Protein AF-A0A8J3IHW2-F1 (afdb_monomer)

pLDDT: mean 85.99, std 10.67, range [38.16, 95.25]

Radius of gyration: 18.92 Å; Cα contacts (8 Å, |Δi|>4): 233; chains: 1; bounding box: 36×37×60 Å

Organism: NCBI:txid2778364

Secondary structure (DSSP, 8-state):
----PPPEEPPPEEPPEE-TTT-EEESS--B-SSSS-TT--B-HHHHHHHHHHHHHHHHTTSS-SS-GGGHHHHHHHHHHHHH-TTSSS----SS-EE-TTS-HHHHHHHHTT-S-TT-S-EEEEEEETTEEEEEEEPPP-

Solvent-accessible surface area (backbone atoms only — not comparable to full-atom values): 8223 Å² total; per-residue (Å²): 134,85,75,79,69,65,78,43,79,49,79,72,41,65,38,37,42,44,13,72,40,44,38,42,30,34,61,78,84,65,45,77,65,97,54,53,49,93,91,51,48,25,40,57,69,46,36,55,42,49,50,53,51,50,46,56,38,23,77,69,73,74,46,61,79,82,49,75,93,35,42,67,59,45,30,53,52,41,53,53,52,52,70,38,69,85,40,68,64,61,44,49,57,95,66,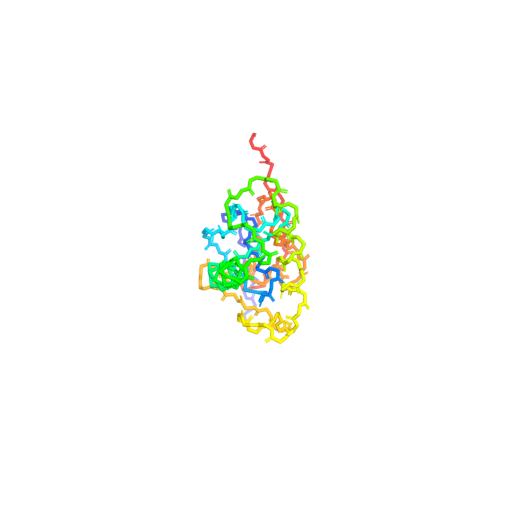82,42,71,39,85,71,50,49,69,62,56,53,46,28,42,73,71,66,71,46,65,62,71,42,96,48,34,39,28,47,29,26,39,81,78,46,64,77,48,71,44,75,55,76,79,130

Nearest PDB structures (foldseek):
  1mu2-assembly1_B  TM=5.847E-01  e=2.143E+00  Human immunodeficiency virus 2
  4b7j-assembly1_A  TM=7.071E-01  e=4.894E+00  Influenza A virus
  5j3b-assembly2_B  TM=6.368E-01  e=3.137E+00  Acinetobacter baumannii
  6g01-assembly1_A  TM=7.116E-01  e=8.136E+00  Influenza A virus (A/Texas/17/2009(H1N1))

Foldseek 3Di:
DDPPQDKDKDDWAFFWAAALQARETAPDDWPQDQQEDNPGTHHPQLNVQLLVVVVVCVVVVNAPSDDPVRSVVSHVSSVVQSPDQPHPPGGYDPDHHYDPRQDLQNVLCVVVVNGDHPDRWIKIFIDRVSHTPDIDTDPDD

Structure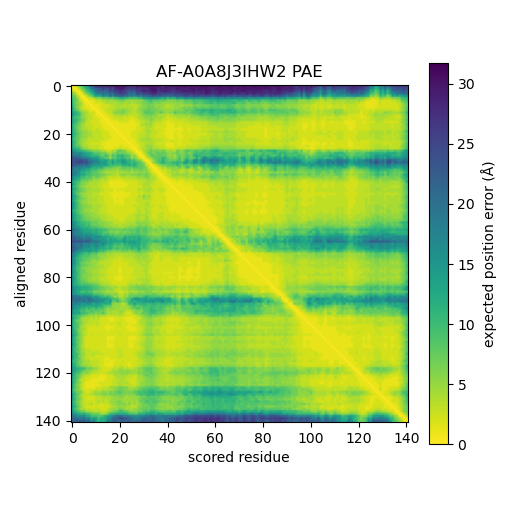 (mmCIF, N/CA/C/O backbone):
data_AF-A0A8J3IHW2-F1
#
_entry.id   AF-A0A8J3IHW2-F1
#
loop_
_atom_site.group_PDB
_atom_site.id
_atom_site.type_symbol
_atom_site.label_atom_id
_atom_site.label_alt_id
_atom_site.label_comp_id
_atom_site.label_asym_id
_atom_site.label_entity_id
_atom_site.label_seq_id
_atom_site.pdbx_PDB_ins_code
_atom_site.Cartn_x
_atom_site.Cartn_y
_atom_site.Cartn_z
_atom_site.occupancy
_atom_site.B_iso_or_equiv
_atom_site.auth_seq_id
_atom_site.auth_comp_id
_atom_site.auth_asym_id
_atom_site.auth_atom_id
_atom_site.pdbx_PDB_model_num
ATOM 1 N N . MET A 1 1 ? -14.709 -19.868 35.404 1.00 38.16 1 MET A N 1
ATOM 2 C CA . MET A 1 1 ? -14.823 -18.413 35.643 1.00 38.16 1 MET A CA 1
ATOM 3 C C . MET A 1 1 ? -14.812 -17.722 34.290 1.00 38.16 1 MET A C 1
ATOM 5 O O . MET A 1 1 ? -13.754 -17.638 33.687 1.00 38.16 1 MET A O 1
ATOM 9 N N . ASN A 1 2 ? -15.970 -17.290 33.787 1.00 46.03 2 ASN A N 1
ATOM 10 C CA . ASN A 1 2 ? -16.035 -16.489 32.564 1.00 46.03 2 ASN A CA 1
ATOM 11 C C . ASN A 1 2 ? -15.793 -15.031 32.954 1.00 46.03 2 ASN A C 1
ATOM 13 O O . ASN A 1 2 ? -16.718 -14.347 33.384 1.00 46.03 2 ASN A O 1
ATOM 17 N N . GLN A 1 3 ? -14.542 -14.573 32.879 1.00 54.19 3 GLN A N 1
ATOM 18 C CA . GLN A 1 3 ? -14.290 -13.138 32.866 1.00 54.19 3 GLN A CA 1
ATOM 19 C C . GLN A 1 3 ? -14.828 -12.616 31.537 1.00 54.19 3 GLN A C 1
ATOM 21 O O . GLN A 1 3 ? -14.282 -12.918 30.479 1.00 54.19 3 GLN A O 1
ATOM 26 N N . THR A 1 4 ? -15.933 -11.879 31.584 1.00 62.28 4 THR A N 1
ATOM 27 C CA . THR A 1 4 ? -16.408 -11.108 30.439 1.00 62.28 4 THR A CA 1
ATOM 28 C C . THR A 1 4 ? -15.326 -10.077 30.136 1.00 62.28 4 THR A C 1
ATOM 30 O O . THR A 1 4 ? -15.192 -9.086 30.856 1.00 62.28 4 THR A O 1
ATOM 33 N N . GLU A 1 5 ? -14.472 -10.362 29.153 1.00 76.00 5 GLU A N 1
ATOM 34 C CA . GLU A 1 5 ? -13.370 -9.471 28.801 1.00 76.00 5 GLU A CA 1
ATOM 35 C C . GLU A 1 5 ? -13.924 -8.071 28.490 1.00 76.00 5 GLU A C 1
ATOM 37 O O . GLU A 1 5 ? -14.886 -7.893 27.741 1.00 76.00 5 GLU A O 1
ATOM 42 N N . LYS A 1 6 ? -13.335 -7.053 29.118 1.00 88.12 6 LYS A N 1
ATOM 43 C CA . LYS A 1 6 ? -13.796 -5.670 29.000 1.00 88.12 6 LYS A CA 1
ATOM 44 C C . LYS A 1 6 ? -13.451 -5.112 27.619 1.00 88.12 6 LYS A C 1
ATOM 46 O O . LYS A 1 6 ? -12.309 -5.209 27.169 1.00 88.12 6 LYS A O 1
ATOM 51 N N . VAL A 1 7 ? -14.411 -4.431 26.993 1.00 91.88 7 VAL A N 1
ATOM 52 C CA . VAL A 1 7 ? -14.167 -3.691 25.748 1.00 91.88 7 VAL A CA 1
ATOM 53 C C . VAL A 1 7 ? -13.192 -2.539 26.008 1.00 91.88 7 VAL A C 1
ATOM 55 O O . VAL A 1 7 ? -13.426 -1.676 26.857 1.00 91.88 7 VAL A O 1
ATOM 58 N N . THR A 1 8 ? -12.101 -2.516 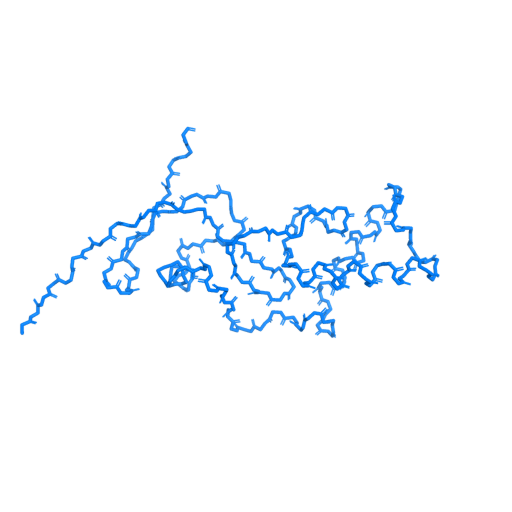25.248 1.00 93.25 8 THR A N 1
ATOM 59 C CA . THR A 1 8 ? -11.037 -1.512 25.313 1.00 93.25 8 THR A CA 1
ATOM 60 C C . THR A 1 8 ? -11.103 -0.593 24.097 1.00 93.25 8 THR A C 1
ATOM 62 O O . THR A 1 8 ? -11.085 -1.054 22.955 1.00 93.25 8 THR A O 1
ATOM 65 N N . LYS A 1 9 ? -11.150 0.722 24.341 1.00 94.12 9 LYS A N 1
ATOM 66 C CA . LYS A 1 9 ? -11.046 1.765 23.310 1.00 94.12 9 LYS A CA 1
ATOM 67 C C . LYS A 1 9 ? -9.579 2.130 23.093 1.00 94.12 9 LYS A C 1
ATOM 69 O O . LYS A 1 9 ? -8.907 2.551 24.031 1.00 94.12 9 LYS A O 1
ATOM 74 N N . HIS A 1 10 ? -9.096 2.016 21.861 1.00 92.56 10 HIS A N 1
ATOM 75 C CA . HIS A 1 10 ? -7.712 2.349 21.511 1.00 92.56 10 HIS A CA 1
ATOM 76 C C . HIS A 1 10 ? -7.567 3.792 21.021 1.00 92.56 10 HIS A C 1
ATOM 78 O O . HIS A 1 10 ? -8.534 4.426 20.595 1.00 92.56 10 HIS A O 1
ATOM 84 N N . ARG A 1 11 ? -6.333 4.315 21.048 1.00 89.25 11 ARG A N 1
ATOM 85 C CA . ARG A 1 11 ? -6.012 5.639 20.493 1.00 89.25 11 ARG A CA 1
ATOM 86 C C . ARG A 1 11 ? -6.359 5.696 19.002 1.00 89.25 11 ARG A C 1
ATOM 88 O O . ARG A 1 11 ? -6.026 4.777 18.249 1.00 89.25 11 ARG A O 1
ATOM 95 N N . SER A 1 12 ? -6.971 6.804 18.588 1.00 87.88 12 SER A N 1
ATOM 96 C CA . SER A 1 12 ? -7.266 7.098 17.187 1.00 87.88 12 SER A CA 1
ATOM 97 C C . SER A 1 12 ? -5.988 7.078 16.345 1.00 87.88 12 SER A C 1
ATOM 99 O O . SER A 1 12 ? -4.991 7.695 16.725 1.00 87.88 12 SER A O 1
ATOM 101 N N . THR A 1 13 ? -6.005 6.375 15.216 1.00 89.56 13 THR A N 1
ATOM 102 C CA . THR A 1 13 ? -4.847 6.241 14.320 1.00 89.56 13 THR A CA 1
ATOM 103 C C . THR A 1 13 ? -5.298 6.398 12.871 1.00 89.56 13 THR A C 1
ATOM 105 O O . THR A 1 13 ? -6.396 5.971 12.526 1.00 89.56 13 THR A O 1
ATOM 108 N N . ILE A 1 14 ? -4.474 7.026 12.031 1.00 91.50 14 ILE A N 1
ATOM 109 C CA . ILE A 1 14 ? -4.715 7.111 10.581 1.00 91.50 14 ILE A CA 1
ATOM 110 C C . ILE A 1 14 ? -4.793 5.714 9.945 1.00 91.50 14 ILE A C 1
ATOM 112 O O . ILE A 1 14 ? -4.335 4.737 10.541 1.00 91.50 14 ILE A O 1
ATOM 116 N N . ALA A 1 15 ? -5.334 5.614 8.732 1.00 91.69 15 ALA A N 1
ATOM 117 C CA . ALA A 1 15 ? -5.191 4.409 7.917 1.00 91.69 15 ALA A CA 1
ATOM 118 C C . ALA A 1 15 ? -3.701 4.094 7.665 1.00 91.69 15 ALA A C 1
ATOM 120 O O . ALA A 1 15 ? -2.935 5.010 7.351 1.00 91.69 15 ALA A O 1
ATOM 121 N N . PRO A 1 16 ? -3.251 2.829 7.767 1.00 94.19 16 PRO A N 1
ATOM 122 C CA . PRO A 1 16 ? -1.916 2.476 7.311 1.00 94.19 16 PRO A CA 1
ATOM 123 C C . PRO A 1 16 ? -1.835 2.509 5.783 1.00 94.19 16 PRO A C 1
ATOM 125 O O . PRO A 1 16 ? -2.830 2.321 5.072 1.00 94.19 16 PRO A O 1
ATOM 128 N N . PHE A 1 17 ? -0.617 2.700 5.289 1.00 93.62 17 PHE A N 1
ATOM 129 C CA . PHE A 1 17 ? -0.313 2.594 3.873 1.00 93.62 17 PHE A CA 1
ATOM 130 C C . PHE A 1 17 ? -0.295 1.134 3.444 1.00 93.62 17 PHE A C 1
ATOM 132 O O . PHE A 1 17 ? 0.124 0.261 4.204 1.00 93.62 17 PHE A O 1
ATOM 139 N N . GLU A 1 18 ? -0.696 0.883 2.208 1.00 93.62 18 GLU A N 1
ATOM 140 C CA . GLU A 1 18 ? -0.592 -0.396 1.536 1.00 93.62 18 GLU A CA 1
ATOM 141 C C . GLU A 1 18 ? 0.037 -0.224 0.157 1.00 93.62 18 GLU A C 1
ATOM 143 O O . GLU A 1 18 ? -0.434 0.546 -0.678 1.00 93.62 18 GLU A O 1
ATOM 148 N N . CYS A 1 19 ? 1.103 -0.979 -0.092 1.00 92.12 19 CYS A N 1
ATOM 149 C CA . CYS A 1 19 ? 1.829 -0.933 -1.349 1.00 92.12 19 CYS A CA 1
ATOM 150 C C . CYS A 1 19 ? 0.999 -1.613 -2.435 1.00 92.12 19 CYS A C 1
ATOM 152 O O . CYS A 1 19 ? 0.719 -2.806 -2.327 1.00 92.12 19 CYS A O 1
ATOM 154 N N . VAL A 1 20 ? 0.678 -0.903 -3.514 1.00 90.81 20 VAL A N 1
ATOM 155 C CA . VAL A 1 20 ? -0.115 -1.469 -4.614 1.00 90.81 20 VAL A CA 1
ATOM 156 C C . VAL A 1 20 ? 0.613 -2.607 -5.338 1.00 90.81 20 VAL A C 1
ATOM 158 O O . VAL A 1 20 ? -0.023 -3.565 -5.765 1.00 90.81 20 VAL A O 1
ATOM 161 N N . HIS A 1 21 ? 1.948 -2.554 -5.421 1.00 91.31 21 HIS A N 1
ATOM 162 C CA . HIS A 1 21 ? 2.727 -3.579 -6.115 1.00 91.31 21 HIS A CA 1
ATOM 163 C C . HIS A 1 21 ? 2.885 -4.849 -5.273 1.00 91.31 21 HIS A C 1
ATOM 165 O O . HIS A 1 21 ? 2.567 -5.940 -5.732 1.00 91.31 21 HIS A O 1
ATOM 171 N N . CYS A 1 22 ? 3.333 -4.725 -4.018 1.00 90.88 22 CYS A N 1
ATOM 172 C CA . CYS A 1 22 ? 3.689 -5.883 -3.192 1.00 90.88 22 CYS A CA 1
ATOM 173 C C . CYS A 1 22 ? 2.695 -6.181 -2.047 1.00 90.88 22 CYS A C 1
ATOM 175 O O . CYS A 1 22 ? 2.825 -7.199 -1.372 1.00 90.88 22 CYS A O 1
ATOM 177 N N . GLY A 1 23 ? 1.701 -5.333 -1.784 1.00 92.00 23 GLY A N 1
ATOM 178 C CA . GLY A 1 23 ? 0.731 -5.527 -0.694 1.00 92.00 23 GLY A CA 1
ATOM 179 C C . GLY A 1 23 ? 1.323 -5.470 0.714 1.00 92.00 23 GLY A C 1
ATOM 180 O O . GLY A 1 23 ? 0.739 -5.997 1.657 1.00 92.00 23 GLY A O 1
ATOM 181 N N . HIS A 1 24 ? 2.518 -4.896 0.871 1.00 93.12 24 HIS A N 1
ATOM 182 C CA . HIS A 1 24 ? 3.056 -4.612 2.196 1.00 93.12 24 HIS A CA 1
ATOM 183 C C . HIS A 1 24 ? 2.220 -3.517 2.862 1.00 93.12 24 HIS A C 1
ATOM 185 O O . HIS A 1 24 ? 1.894 -2.546 2.190 1.00 93.12 24 HIS A O 1
ATOM 191 N N . ILE A 1 25 ? 1.903 -3.650 4.149 1.00 94.94 25 ILE A N 1
ATOM 192 C CA . ILE A 1 25 ? 1.079 -2.703 4.909 1.00 94.94 25 ILE A CA 1
ATOM 193 C C . ILE A 1 25 ? 1.902 -2.135 6.069 1.00 94.94 25 ILE A C 1
ATOM 195 O O . ILE A 1 25 ? 2.464 -2.907 6.850 1.00 94.94 25 ILE A O 1
ATOM 199 N N . TRP A 1 26 ? 1.994 -0.808 6.203 1.00 94.81 26 TRP A N 1
ATOM 200 C CA . TRP A 1 26 ? 2.839 -0.156 7.215 1.00 94.81 26 TRP A CA 1
ATOM 201 C C . TRP A 1 26 ? 2.313 1.211 7.673 1.00 94.81 26 TRP A C 1
ATOM 203 O O . TRP A 1 26 ? 1.596 1.900 6.953 1.00 94.81 26 TRP A O 1
ATOM 213 N N . TYR A 1 27 ? 2.734 1.632 8.868 1.00 92.75 27 TYR A N 1
ATOM 214 C CA . TYR A 1 27 ? 2.823 3.054 9.215 1.00 92.75 27 TYR A CA 1
ATOM 215 C C . TYR A 1 27 ? 4.237 3.563 8.957 1.00 92.75 27 TYR A C 1
ATOM 217 O O . TYR A 1 27 ? 5.202 2.873 9.302 1.00 92.75 27 TYR A O 1
ATOM 225 N N . GLY A 1 28 ? 4.352 4.758 8.381 1.00 83.06 28 GLY A N 1
ATOM 226 C CA . GLY A 1 28 ? 5.616 5.412 8.046 1.00 83.06 28 GLY A CA 1
ATOM 227 C C . GLY A 1 28 ? 5.491 6.222 6.759 1.00 83.06 28 GLY A C 1
ATOM 228 O O . GLY A 1 28 ? 4.386 6.527 6.331 1.00 83.06 28 GLY A O 1
ATOM 229 N N . TYR A 1 29 ? 6.616 6.544 6.131 1.00 73.12 29 TYR A N 1
ATOM 230 C CA . TYR A 1 29 ? 6.624 7.243 4.847 1.00 73.12 29 TYR A CA 1
ATOM 231 C C . TYR A 1 29 ? 6.288 6.288 3.694 1.00 73.12 29 TYR A C 1
ATOM 233 O O . TYR A 1 29 ? 6.720 5.130 3.689 1.00 73.12 29 TYR A O 1
ATOM 241 N N . ALA A 1 30 ? 5.529 6.776 2.718 1.00 70.56 30 ALA A N 1
ATOM 242 C CA . ALA A 1 30 ? 5.372 6.148 1.412 1.00 70.56 30 ALA A CA 1
ATOM 243 C C . ALA A 1 30 ? 6.271 6.862 0.393 1.00 70.56 30 ALA A C 1
ATOM 245 O O . ALA A 1 30 ? 6.529 8.057 0.528 1.00 70.56 30 ALA A O 1
ATOM 246 N N . GLY A 1 31 ? 6.769 6.136 -0.612 1.00 65.69 31 GLY A N 1
ATOM 247 C CA . GLY A 1 31 ? 7.445 6.772 -1.743 1.00 65.69 31 GLY A CA 1
ATOM 248 C C . GLY A 1 31 ? 6.382 7.378 -2.652 1.00 65.69 31 GLY A C 1
ATOM 249 O O . GLY A 1 31 ? 5.689 6.621 -3.326 1.00 65.69 31 GLY A O 1
ATOM 250 N N . MET A 1 32 ? 6.208 8.700 -2.613 1.00 60.09 32 MET A N 1
ATOM 251 C CA . MET A 1 32 ? 5.154 9.414 -3.346 1.00 60.09 32 MET A CA 1
ATOM 252 C C . MET A 1 32 ? 5.701 10.646 -4.074 1.00 60.09 32 MET A C 1
ATOM 254 O O . MET A 1 32 ? 5.235 11.736 -3.796 1.00 60.09 32 MET A O 1
ATOM 258 N N . HIS A 1 33 ? 6.690 10.530 -4.966 1.00 63.56 33 HIS A N 1
ATOM 259 C CA . HIS A 1 33 ? 7.146 11.690 -5.758 1.00 63.56 33 HIS A CA 1
ATOM 260 C C . HIS A 1 33 ? 7.662 11.286 -7.148 1.00 63.56 33 HIS A C 1
ATOM 262 O O . HIS A 1 33 ? 8.211 10.190 -7.280 1.00 63.56 33 HIS A O 1
ATOM 268 N N . ASP A 1 34 ? 7.436 12.184 -8.128 1.00 63.91 34 ASP A N 1
ATOM 269 C CA . ASP A 1 34 ? 7.802 12.316 -9.567 1.00 63.91 34 ASP A CA 1
ATOM 270 C C . ASP A 1 34 ? 7.715 11.112 -10.515 1.00 63.91 34 ASP A C 1
ATOM 272 O O . ASP A 1 34 ? 7.604 11.275 -11.738 1.00 63.91 34 ASP A O 1
ATOM 276 N N . VAL A 1 35 ? 7.787 9.907 -9.968 1.00 72.44 35 VAL A N 1
ATOM 277 C CA . VAL A 1 35 ? 7.942 8.663 -10.713 1.00 72.44 35 VAL A CA 1
ATOM 278 C C . VAL A 1 35 ? 6.684 7.793 -10.649 1.00 72.44 35 VAL A C 1
ATOM 280 O O . VAL A 1 35 ? 6.388 7.039 -11.577 1.00 72.44 35 VAL A O 1
ATOM 283 N N . THR A 1 36 ? 5.930 7.900 -9.556 1.00 78.56 36 THR A N 1
ATOM 284 C CA . THR A 1 36 ? 4.666 7.192 -9.339 1.00 78.56 36 THR A CA 1
ATOM 285 C C . THR A 1 36 ? 3.482 8.116 -9.596 1.00 78.56 36 THR A C 1
ATOM 287 O O . THR A 1 36 ? 3.504 9.233 -9.085 1.00 78.56 36 THR A O 1
ATOM 290 N N . PRO A 1 37 ? 2.423 7.645 -10.278 1.00 83.50 37 PRO A N 1
ATOM 291 C CA . PRO A 1 37 ? 1.150 8.356 -10.306 1.00 83.50 37 PRO A CA 1
ATOM 292 C C . PRO A 1 37 ? 0.659 8.695 -8.892 1.00 83.50 37 PRO A C 1
ATOM 294 O O . PRO A 1 37 ? 0.768 7.856 -7.995 1.00 83.50 37 PRO A O 1
ATOM 297 N N . ASP A 1 38 ? 0.093 9.890 -8.711 1.00 80.25 38 ASP A N 1
ATOM 298 C CA . ASP A 1 38 ? -0.314 10.420 -7.397 1.00 80.25 38 ASP A CA 1
ATOM 299 C C . ASP A 1 38 ? -1.365 9.545 -6.681 1.00 80.25 38 ASP A C 1
ATOM 301 O O . ASP A 1 38 ? -1.488 9.578 -5.457 1.00 80.25 38 ASP A O 1
ATOM 305 N N . ASP A 1 39 ? -2.108 8.726 -7.431 1.00 84.19 39 ASP A N 1
ATOM 306 C CA . ASP A 1 39 ? -3.106 7.775 -6.928 1.00 84.19 39 ASP A CA 1
ATOM 307 C C . ASP A 1 39 ? -2.518 6.434 -6.453 1.00 84.19 39 ASP A C 1
ATOM 309 O O . ASP A 1 39 ? -3.259 5.588 -5.947 1.00 84.19 39 ASP A O 1
ATOM 313 N N . LEU A 1 40 ? -1.209 6.202 -6.607 1.00 88.19 40 LEU A N 1
ATOM 314 C CA . LEU A 1 40 ? -0.568 4.929 -6.278 1.00 88.19 40 LEU A CA 1
ATOM 315 C C . LEU A 1 40 ? 0.387 5.049 -5.092 1.00 88.19 40 LEU A C 1
ATOM 317 O O . LEU A 1 40 ? 1.323 5.840 -5.072 1.00 88.19 40 LEU A O 1
ATOM 321 N N . THR A 1 41 ? 0.204 4.165 -4.115 1.00 90.50 41 THR A N 1
ATOM 322 C CA . THR A 1 41 ? 1.089 4.060 -2.954 1.00 90.50 41 THR A CA 1
ATOM 323 C C . THR A 1 41 ? 2.097 2.932 -3.156 1.00 90.50 41 THR A C 1
ATOM 325 O O . THR A 1 41 ? 1.714 1.769 -3.303 1.00 90.50 41 THR A O 1
ATOM 328 N N . LEU A 1 42 ? 3.396 3.242 -3.109 1.00 90.88 42 LEU A N 1
ATOM 329 C CA . LEU A 1 42 ? 4.472 2.247 -3.091 1.00 90.88 42 LEU A CA 1
ATOM 330 C C . LEU A 1 42 ? 5.248 2.287 -1.772 1.00 90.88 42 LEU A C 1
ATOM 332 O O . LEU A 1 42 ? 5.546 3.349 -1.223 1.00 90.88 42 LEU A O 1
ATOM 336 N N . CYS A 1 43 ? 5.633 1.108 -1.276 1.00 90.50 43 CYS A N 1
ATOM 337 C CA . CYS A 1 43 ? 6.634 1.044 -0.214 1.00 90.50 43 CYS A CA 1
ATOM 338 C C . CYS A 1 43 ? 8.006 1.433 -0.773 1.00 90.50 43 CYS A C 1
ATOM 340 O O . CYS A 1 43 ? 8.270 1.238 -1.961 1.00 90.50 43 CYS A O 1
ATOM 342 N N . VAL A 1 44 ? 8.907 1.901 0.094 1.00 88.69 44 VAL A N 1
ATOM 343 C CA . VAL A 1 44 ? 10.252 2.378 -0.288 1.00 88.69 44 VAL A CA 1
ATOM 344 C C . VAL A 1 44 ? 11.003 1.380 -1.180 1.00 88.69 44 VAL A C 1
ATOM 346 O O . VAL A 1 44 ? 11.630 1.774 -2.158 1.00 88.69 44 VAL A O 1
ATOM 349 N N . LYS A 1 45 ? 10.887 0.073 -0.903 1.00 89.25 45 LYS A N 1
ATOM 350 C CA . LYS A 1 45 ? 11.527 -0.975 -1.719 1.00 89.25 45 LYS A CA 1
ATOM 351 C C . LYS A 1 45 ? 10.958 -1.046 -3.140 1.00 89.25 45 LYS A C 1
ATOM 353 O O . LYS A 1 45 ? 11.722 -1.168 -4.093 1.00 89.25 45 LYS A O 1
ATOM 358 N N . CYS A 1 46 ? 9.632 -0.982 -3.287 1.00 91.25 46 CYS A N 1
ATOM 359 C CA . CYS A 1 46 ? 8.995 -1.001 -4.608 1.00 91.25 46 CYS A CA 1
ATOM 360 C C . CYS A 1 46 ? 9.287 0.289 -5.367 1.00 91.25 46 CYS A C 1
ATOM 362 O O . CYS A 1 46 ? 9.645 0.224 -6.534 1.00 91.25 46 CYS A O 1
ATOM 364 N N . TRP A 1 47 ? 9.196 1.432 -4.683 1.00 91.88 47 TRP A N 1
ATOM 365 C CA . TRP A 1 47 ? 9.509 2.736 -5.258 1.00 91.88 47 TRP A CA 1
ATOM 366 C C . TRP A 1 47 ? 10.945 2.777 -5.791 1.00 91.88 47 TRP A C 1
ATOM 368 O O . TRP A 1 47 ? 11.147 3.063 -6.962 1.00 91.88 47 TRP A O 1
ATOM 378 N N . SER A 1 48 ? 11.932 2.367 -4.989 1.00 90.25 48 SER A N 1
ATOM 379 C CA . SER A 1 48 ? 13.337 2.349 -5.418 1.00 90.25 48 SER A CA 1
ATOM 380 C C . SER A 1 48 ? 13.585 1.388 -6.585 1.00 90.25 48 SER A C 1
ATOM 382 O O . SER A 1 48 ? 14.406 1.661 -7.459 1.00 90.25 48 SER A O 1
ATOM 384 N N . THR A 1 49 ? 12.875 0.258 -6.639 1.00 92.19 49 THR A N 1
ATOM 385 C CA . THR A 1 49 ? 13.033 -0.684 -7.759 1.00 92.19 49 THR A CA 1
ATOM 386 C C . THR A 1 49 ? 12.414 -0.134 -9.045 1.00 92.19 49 THR A C 1
ATOM 388 O O . THR A 1 49 ? 13.020 -0.252 -10.110 1.00 92.19 49 THR A O 1
ATOM 391 N N . LEU A 1 50 ? 11.250 0.511 -8.942 1.00 92.12 50 LEU A N 1
ATOM 392 C CA . LEU A 1 50 ? 10.606 1.200 -10.055 1.00 92.12 50 LEU A CA 1
ATOM 393 C C . LEU A 1 50 ? 11.472 2.355 -10.580 1.00 92.12 50 LEU A C 1
ATOM 395 O O . LEU A 1 50 ? 11.669 2.467 -11.788 1.00 92.12 50 LEU A O 1
ATOM 399 N N . ASP A 1 51 ? 12.013 3.180 -9.687 1.00 90.56 51 ASP A N 1
ATOM 400 C CA . ASP A 1 51 ? 12.878 4.304 -10.047 1.00 90.56 51 ASP A CA 1
ATOM 401 C C . ASP A 1 51 ? 14.115 3.824 -10.825 1.00 90.56 51 ASP A C 1
ATOM 403 O O . ASP A 1 51 ? 14.392 4.289 -11.930 1.00 90.56 51 ASP A O 1
ATOM 407 N N . ASN A 1 52 ? 14.773 2.763 -10.344 1.00 91.19 52 ASN A N 1
ATOM 408 C CA . ASN A 1 52 ? 15.882 2.124 -11.058 1.00 91.19 52 ASN A CA 1
ATOM 409 C C . ASN A 1 52 ? 15.478 1.574 -12.438 1.00 91.19 52 ASN A C 1
ATOM 411 O O . ASN A 1 52 ? 16.247 1.681 -13.399 1.00 91.19 52 ASN A O 1
ATOM 415 N N . TYR A 1 53 ? 14.287 0.980 -12.556 1.00 91.75 53 TYR A N 1
ATOM 416 C CA . TYR A 1 53 ? 13.763 0.493 -13.834 1.00 91.75 53 TYR A CA 1
ATOM 417 C C . TYR A 1 53 ? 13.573 1.640 -14.834 1.00 91.75 53 TYR A C 1
ATOM 419 O O . TYR A 1 53 ? 14.041 1.554 -15.973 1.00 91.75 53 TYR A O 1
ATOM 427 N N . LEU A 1 54 ? 12.943 2.735 -14.409 1.00 90.69 54 LEU A N 1
ATOM 428 C CA . LEU A 1 54 ? 12.689 3.893 -15.264 1.00 90.69 54 LEU A CA 1
ATOM 429 C C . LEU A 1 54 ? 13.980 4.631 -15.621 1.00 90.69 54 LEU A C 1
ATOM 431 O O . LEU A 1 54 ? 14.176 4.987 -16.784 1.00 90.69 54 LEU A O 1
ATOM 435 N N . TYR A 1 55 ? 14.915 4.751 -14.680 1.00 89.62 55 TYR A N 1
ATOM 436 C CA . TYR A 1 55 ? 16.258 5.260 -14.942 1.00 89.62 55 TYR A CA 1
ATOM 437 C C . TYR A 1 55 ? 16.998 4.419 -15.998 1.00 89.62 55 TYR A C 1
ATOM 439 O O . TYR A 1 55 ? 17.617 4.958 -16.919 1.00 89.62 55 TYR A O 1
ATOM 447 N N . ALA A 1 56 ? 16.887 3.088 -15.937 1.00 91.19 56 ALA A N 1
ATOM 448 C CA . ALA A 1 56 ? 17.476 2.201 -16.939 1.00 91.19 56 ALA A CA 1
ATOM 449 C C . ALA A 1 56 ? 16.822 2.344 -18.325 1.00 91.19 56 ALA A C 1
ATOM 451 O O . ALA A 1 56 ? 17.514 2.244 -19.342 1.00 91.19 56 ALA A O 1
ATOM 452 N N . LEU A 1 57 ? 15.509 2.592 -18.397 1.00 90.31 57 LEU A N 1
ATOM 453 C CA . LEU A 1 57 ? 14.844 2.940 -19.658 1.00 90.31 57 LEU A CA 1
ATOM 454 C C . LEU A 1 57 ? 15.303 4.301 -20.181 1.00 90.31 57 LEU A C 1
ATOM 456 O O . LEU A 1 57 ? 15.458 4.458 -21.395 1.00 90.31 57 LEU A O 1
ATOM 460 N N . SER A 1 58 ? 15.577 5.247 -19.284 1.00 88.88 58 SER A N 1
ATOM 461 C CA . SER A 1 58 ? 16.075 6.560 -19.668 1.00 88.88 58 SER A CA 1
ATOM 462 C C . SER A 1 58 ? 17.458 6.510 -20.296 1.00 88.88 58 SER A C 1
ATOM 464 O O . SER A 1 58 ? 17.655 7.041 -21.386 1.00 88.88 58 SER A O 1
ATOM 466 N N . LYS A 1 59 ? 18.376 5.725 -19.722 1.00 89.56 59 LYS A N 1
ATOM 467 C CA . LYS A 1 59 ? 19.688 5.455 -20.335 1.00 89.56 59 LYS A CA 1
ATOM 468 C C . LYS A 1 59 ? 19.612 4.830 -21.728 1.00 89.56 59 LYS A C 1
ATOM 470 O O . LYS A 1 59 ? 20.549 4.960 -22.507 1.00 89.56 59 LYS A O 1
ATOM 475 N N . LYS A 1 60 ? 18.514 4.140 -22.043 1.00 89.06 60 LYS A N 1
ATOM 476 C CA . LYS A 1 60 ? 18.259 3.536 -23.360 1.00 89.06 60 LYS A CA 1
ATOM 477 C C . LYS A 1 60 ? 17.521 4.480 -24.319 1.00 89.06 60 LYS A C 1
ATOM 479 O O . LYS A 1 60 ? 17.074 4.024 -25.366 1.00 89.06 60 LYS A O 1
ATOM 484 N N . GLY A 1 61 ? 17.329 5.748 -23.948 1.00 84.88 61 GLY A N 1
ATOM 485 C CA . GLY A 1 61 ? 16.607 6.739 -24.748 1.00 84.88 61 GLY A CA 1
ATOM 486 C C . GLY A 1 61 ? 15.105 6.469 -24.872 1.00 84.88 61 GLY A C 1
ATOM 487 O O . GLY A 1 61 ? 14.463 6.998 -25.772 1.00 84.88 61 GLY A O 1
ATOM 488 N N . LYS A 1 62 ? 14.523 5.619 -24.010 1.00 82.38 62 LYS A N 1
ATOM 489 C CA . LYS A 1 62 ? 13.099 5.250 -24.106 1.00 82.38 62 LYS A CA 1
ATOM 490 C C . LYS A 1 62 ? 12.169 6.236 -23.401 1.00 82.38 62 LYS A C 1
ATOM 492 O O . LYS A 1 62 ? 11.002 6.320 -23.781 1.00 82.38 62 LYS A O 1
ATOM 497 N N . VAL A 1 63 ? 12.658 6.945 -22.386 1.00 82.12 63 VAL A N 1
ATOM 498 C CA . VAL A 1 63 ? 11.923 7.959 -21.611 1.00 82.12 63 VAL A CA 1
ATOM 499 C C . VAL A 1 63 ? 12.910 8.944 -20.989 1.00 82.12 63 VAL A C 1
ATOM 501 O O . VAL A 1 63 ? 14.013 8.555 -20.622 1.00 82.12 63 VAL A O 1
ATOM 504 N N . SER A 1 64 ? 12.558 10.208 -20.840 1.00 80.88 64 SER A N 1
ATOM 505 C CA . SER A 1 64 ? 13.375 11.163 -20.102 1.00 80.88 64 SER A CA 1
ATOM 506 C C . SER A 1 64 ? 13.153 11.029 -18.594 1.00 80.88 64 SER A C 1
ATOM 508 O O . SER A 1 64 ? 12.016 11.014 -18.109 1.00 80.88 64 SER A O 1
ATOM 510 N N . ALA A 1 65 ? 14.242 10.902 -17.830 1.00 68.31 65 ALA A N 1
ATOM 511 C CA . ALA A 1 65 ? 14.175 10.635 -16.394 1.00 68.31 65 ALA A CA 1
ATOM 512 C C . ALA A 1 65 ? 13.521 11.780 -15.600 1.00 68.31 65 ALA A C 1
ATOM 514 O O . ALA 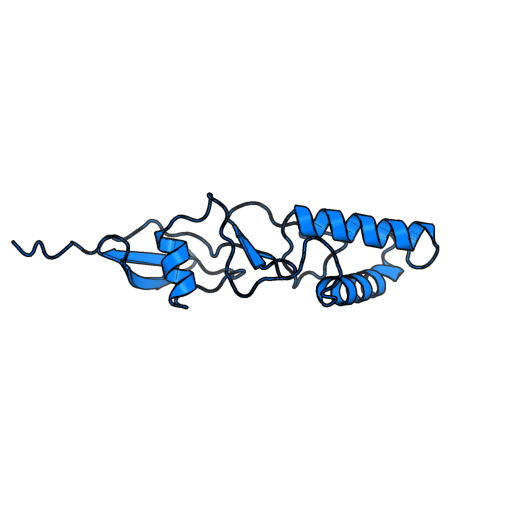A 1 65 ? 12.818 11.501 -14.633 1.00 68.31 65 ALA A O 1
ATOM 515 N N . TYR A 1 66 ? 13.697 13.036 -16.031 1.00 68.38 66 TYR A N 1
ATOM 516 C CA . TYR A 1 66 ? 13.314 14.212 -15.233 1.00 68.38 66 TYR A CA 1
ATOM 517 C C . TYR A 1 66 ? 12.663 15.349 -16.030 1.00 68.38 66 TYR A C 1
ATOM 519 O O . TYR A 1 66 ? 12.429 16.419 -15.480 1.00 68.38 66 TYR A O 1
ATOM 527 N N . GLU A 1 67 ? 12.340 15.152 -17.309 1.00 77.25 67 GLU A N 1
ATOM 528 C CA . GLU A 1 67 ? 11.606 16.174 -18.064 1.00 77.25 67 GLU A CA 1
ATOM 529 C C . GLU A 1 67 ? 10.100 16.088 -17.790 1.00 77.25 67 GLU A C 1
ATOM 531 O O . GLU A 1 67 ? 9.528 14.994 -17.743 1.00 77.25 67 GLU A O 1
ATOM 536 N N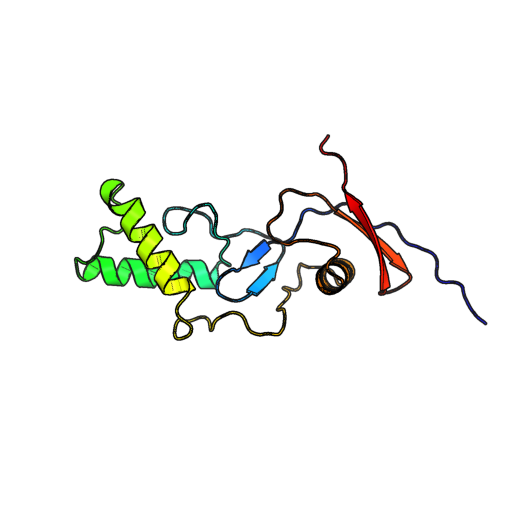 . GLU A 1 68 ? 9.455 17.247 -17.633 1.00 74.75 68 GLU A N 1
ATOM 537 C CA . GLU A 1 68 ? 8.016 17.349 -17.352 1.00 74.75 68 GLU A CA 1
ATOM 538 C C . GLU A 1 68 ? 7.165 16.843 -18.528 1.00 74.75 68 GLU A C 1
ATOM 540 O O . GLU A 1 68 ? 6.146 16.189 -18.325 1.00 74.75 68 GLU A O 1
ATOM 545 N N . GLN A 1 69 ? 7.629 17.055 -19.766 1.00 80.00 69 GLN A N 1
ATOM 546 C CA . GLN A 1 69 ? 6.950 16.606 -20.991 1.00 80.00 69 GLN A CA 1
ATOM 547 C C . GLN A 1 69 ? 6.743 15.083 -21.058 1.00 80.00 69 GLN A C 1
ATOM 549 O O . GLN A 1 69 ? 5.821 14.610 -21.716 1.00 80.00 69 GLN A O 1
ATOM 554 N N . ASP A 1 70 ? 7.569 14.321 -20.336 1.00 82.56 70 ASP A N 1
ATOM 555 C CA . ASP A 1 70 ? 7.534 12.859 -20.299 1.00 82.56 70 ASP A CA 1
ATOM 556 C C . ASP A 1 70 ? 6.853 12.301 -19.040 1.00 82.56 70 ASP A C 1
ATOM 558 O O . ASP A 1 70 ? 6.795 11.081 -18.863 1.00 82.56 70 ASP A O 1
ATOM 562 N N . LYS A 1 71 ? 6.305 13.154 -18.163 1.00 85.81 71 LYS A N 1
ATOM 563 C CA . LYS A 1 71 ? 5.677 12.726 -16.902 1.00 85.81 71 LYS A CA 1
ATOM 564 C C . LYS A 1 71 ? 4.569 11.696 -17.121 1.00 85.81 71 LYS A C 1
ATOM 566 O O . LYS A 1 71 ? 4.574 10.642 -16.487 1.00 85.81 71 LYS A O 1
ATOM 571 N N . GLU A 1 72 ? 3.672 11.949 -18.071 1.00 87.62 72 GLU A N 1
ATOM 572 C CA . GLU A 1 72 ? 2.585 11.022 -18.412 1.00 87.62 72 GLU A CA 1
ATOM 573 C C . GLU A 1 72 ? 3.129 9.674 -18.910 1.00 87.62 72 GLU A C 1
ATOM 575 O O . GLU A 1 72 ? 2.684 8.604 -18.492 1.00 87.62 72 GLU A O 1
ATOM 580 N N . LYS A 1 73 ? 4.178 9.701 -19.735 1.00 89.19 73 LYS A N 1
ATOM 581 C CA . LYS A 1 73 ? 4.837 8.489 -20.228 1.00 89.19 73 LYS A CA 1
ATOM 582 C C . LYS A 1 73 ? 5.517 7.707 -19.100 1.00 89.19 73 LYS A C 1
ATOM 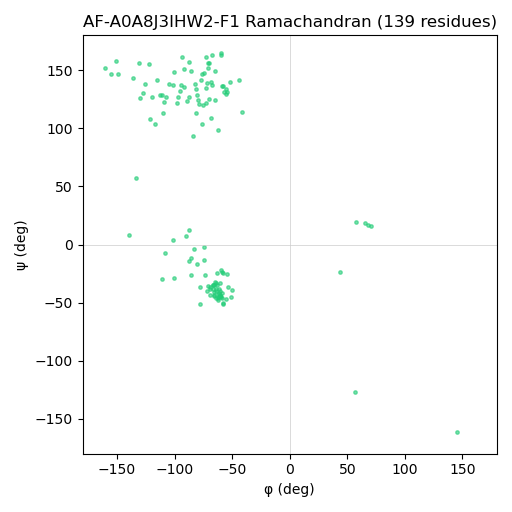584 O O . LYS A 1 73 ? 5.411 6.479 -19.066 1.00 89.19 7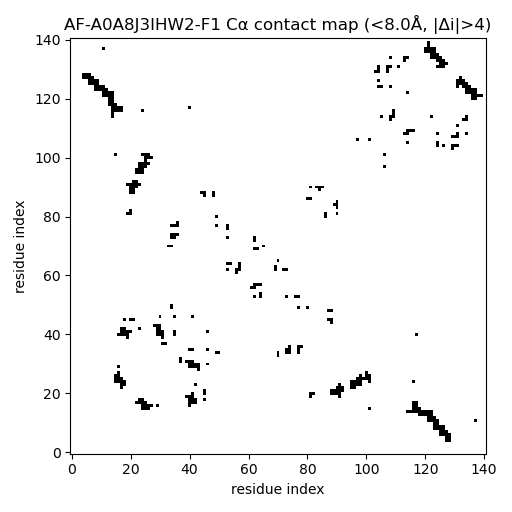3 LYS A O 1
ATOM 589 N N . ARG A 1 74 ? 6.173 8.384 -18.146 1.00 89.19 74 ARG A N 1
ATOM 590 C CA . ARG A 1 74 ? 6.716 7.748 -16.930 1.00 89.19 74 ARG A CA 1
ATOM 591 C C . ARG A 1 74 ? 5.607 7.091 -16.113 1.00 89.19 74 ARG A C 1
ATOM 593 O O . ARG A 1 74 ? 5.757 5.936 -15.725 1.00 89.19 74 ARG A O 1
ATOM 600 N N . HIS A 1 75 ? 4.480 7.775 -15.919 1.00 90.88 75 HIS A N 1
ATOM 601 C CA . HIS A 1 75 ? 3.321 7.238 -15.206 1.00 90.88 75 HIS A CA 1
ATOM 602 C C . HIS A 1 75 ? 2.741 5.991 -15.885 1.00 90.88 75 HIS A C 1
ATOM 604 O O . HIS A 1 75 ? 2.463 5.000 -15.208 1.00 90.88 75 HIS A O 1
ATOM 610 N N . GLN A 1 76 ? 2.614 5.988 -17.213 1.00 91.00 76 GLN A N 1
ATOM 611 C CA . GLN A 1 76 ? 2.160 4.816 -17.969 1.00 91.00 76 GLN A CA 1
ATOM 612 C C . GLN A 1 76 ? 3.116 3.628 -17.810 1.00 91.00 76 GLN A C 1
ATOM 614 O O . GLN A 1 76 ? 2.679 2.512 -17.521 1.00 91.00 76 GLN A O 1
ATOM 619 N N . LEU A 1 77 ? 4.427 3.867 -17.923 1.00 92.19 77 LEU A N 1
ATOM 620 C CA . LEU A 1 77 ? 5.448 2.839 -17.712 1.00 92.19 77 LEU A CA 1
ATOM 621 C C . LEU A 1 77 ? 5.452 2.319 -16.269 1.00 92.19 77 LEU A C 1
ATOM 623 O O . LEU A 1 77 ? 5.607 1.117 -16.061 1.00 92.19 77 LEU A O 1
ATOM 627 N N . ALA A 1 78 ? 5.238 3.191 -15.283 1.00 91.75 78 ALA A N 1
ATOM 628 C CA . ALA A 1 78 ? 5.111 2.810 -13.882 1.00 91.75 78 ALA A CA 1
ATOM 629 C C . ALA A 1 78 ? 3.888 1.920 -13.640 1.00 91.75 78 ALA A C 1
ATOM 631 O O . ALA A 1 78 ? 4.013 0.876 -13.002 1.00 91.75 78 ALA A O 1
ATOM 632 N N . ARG A 1 79 ? 2.717 2.270 -14.192 1.00 92.19 79 ARG A N 1
ATOM 633 C CA . ARG A 1 79 ? 1.510 1.430 -14.095 1.00 92.19 79 ARG A CA 1
ATOM 634 C C . ARG A 1 79 ? 1.724 0.062 -14.738 1.00 92.19 79 ARG A C 1
ATOM 636 O O . ARG A 1 79 ? 1.376 -0.948 -14.130 1.00 92.19 79 ARG A O 1
ATOM 643 N N . ALA A 1 80 ? 2.334 0.024 -15.924 1.00 92.50 80 ALA A N 1
ATOM 644 C CA . ALA A 1 80 ? 2.660 -1.226 -16.606 1.00 92.50 80 ALA A CA 1
ATOM 645 C C . ALA A 1 80 ? 3.619 -2.091 -15.773 1.00 92.50 80 ALA A C 1
ATOM 647 O O . ALA A 1 80 ? 3.383 -3.282 -15.592 1.00 92.50 80 ALA A O 1
ATOM 648 N N . TRP A 1 81 ? 4.658 -1.477 -15.202 1.00 92.81 81 TRP A N 1
ATOM 649 C CA . TRP A 1 81 ? 5.616 -2.161 -14.339 1.00 92.81 81 TRP A CA 1
ATOM 650 C C . TRP A 1 81 ? 4.959 -2.734 -13.075 1.00 92.81 81 TRP A C 1
ATOM 652 O O . TRP A 1 81 ? 5.228 -3.878 -12.714 1.00 92.81 81 TRP A O 1
ATOM 662 N N . ILE A 1 82 ? 4.064 -1.970 -12.435 1.00 91.12 82 ILE A N 1
ATOM 663 C CA . ILE A 1 82 ? 3.320 -2.392 -11.237 1.00 91.12 82 ILE A CA 1
ATOM 664 C C . ILE A 1 82 ? 2.393 -3.574 -11.541 1.00 91.12 82 ILE A C 1
ATOM 666 O O . ILE A 1 82 ? 2.267 -4.467 -10.699 1.00 91.12 82 ILE A O 1
ATOM 670 N N . ALA A 1 83 ? 1.739 -3.563 -12.707 1.00 89.56 83 ALA A N 1
ATOM 671 C CA . ALA A 1 83 ? 0.796 -4.594 -13.135 1.00 89.56 83 ALA A CA 1
ATOM 672 C C . ALA A 1 83 ? 1.480 -5.911 -13.542 1.00 89.56 83 ALA A C 1
ATOM 674 O O . ALA A 1 83 ? 0.865 -6.978 -13.462 1.00 89.56 83 ALA A O 1
ATOM 675 N N . ASP A 1 84 ? 2.739 -5.847 -13.972 1.00 90.06 84 ASP A N 1
ATOM 676 C CA . ASP A 1 84 ? 3.502 -7.012 -14.403 1.00 90.06 84 ASP A CA 1
ATOM 677 C C . ASP A 1 84 ? 3.967 -7.856 -13.210 1.00 90.06 84 ASP A C 1
ATOM 679 O O . ASP A 1 84 ? 4.730 -7.423 -12.338 1.00 90.06 84 ASP A O 1
ATOM 683 N N . LYS A 1 85 ? 3.512 -9.116 -13.205 1.00 83.44 85 LYS A N 1
ATOM 684 C CA . LYS A 1 85 ? 3.775 -10.050 -12.117 1.00 83.44 85 LYS A CA 1
ATOM 685 C C . LYS A 1 85 ? 5.205 -10.602 -12.070 1.00 83.44 85 LYS A C 1
ATOM 687 O O . LYS A 1 85 ? 5.587 -11.210 -11.071 1.00 83.44 85 LYS A O 1
ATOM 692 N N . GLY A 1 86 ? 5.982 -10.412 -13.133 1.00 87.19 86 GLY A N 1
ATOM 693 C CA . GLY A 1 86 ? 7.385 -10.812 -13.204 1.00 87.19 86 GLY A CA 1
ATOM 694 C C . GLY A 1 86 ? 8.341 -9.831 -12.520 1.00 87.19 86 GLY A C 1
ATOM 695 O O . GLY A 1 86 ? 9.481 -10.198 -12.225 1.00 87.19 86 GLY A O 1
ATOM 696 N N . ASN A 1 87 ? 7.896 -8.602 -12.240 1.00 89.00 87 ASN A N 1
ATOM 697 C CA . ASN A 1 87 ? 8.751 -7.574 -11.659 1.00 89.00 87 ASN A C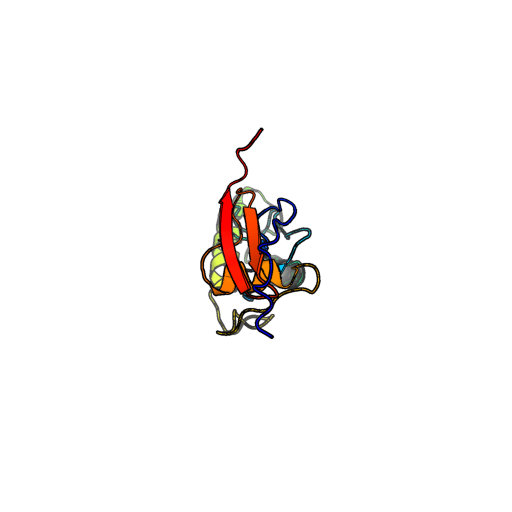A 1
ATOM 698 C C . ASN A 1 87 ? 8.993 -7.785 -10.160 1.00 89.00 87 ASN A C 1
ATOM 700 O O . ASN A 1 87 ? 8.154 -8.292 -9.413 1.00 89.00 87 ASN A O 1
ATOM 704 N N . LYS A 1 88 ? 10.197 -7.404 -9.722 1.00 83.56 88 LYS A N 1
ATOM 705 C CA . LYS A 1 88 ? 10.595 -7.424 -8.313 1.00 83.56 88 LYS A CA 1
ATOM 706 C C . LYS A 1 88 ? 10.307 -6.069 -7.658 1.00 83.56 88 LYS A C 1
ATOM 708 O O . LYS A 1 88 ? 10.474 -5.056 -8.317 1.00 83.56 88 LYS A O 1
ATOM 713 N N . PRO A 1 89 ? 10.042 -6.020 -6.343 1.00 77.62 89 PRO A N 1
ATOM 714 C CA . PRO A 1 89 ? 9.830 -7.164 -5.459 1.00 77.62 89 PRO A CA 1
ATOM 715 C C . PRO A 1 89 ? 8.518 -7.866 -5.806 1.00 77.62 89 PRO A C 1
ATOM 717 O O . PRO A 1 89 ? 7.541 -7.183 -6.072 1.00 77.62 89 PRO A O 1
ATOM 720 N N . PHE A 1 90 ? 8.516 -9.208 -5.784 1.00 73.38 90 PHE A N 1
ATOM 721 C CA . PHE A 1 90 ? 7.407 -10.006 -6.313 1.00 73.38 90 PHE A CA 1
ATOM 722 C C . PHE A 1 90 ? 6.029 -9.455 -5.902 1.00 73.38 90 PHE A C 1
ATOM 724 O O . PHE A 1 90 ? 5.866 -9.022 -4.744 1.00 73.38 90 PHE A O 1
ATOM 731 N N . PRO A 1 91 ? 5.052 -9.498 -6.820 1.00 70.25 91 PRO A N 1
ATOM 732 C CA . PRO A 1 91 ? 3.765 -8.844 -6.648 1.00 70.25 91 PRO A CA 1
ATOM 733 C C . PRO A 1 91 ? 3.019 -9.350 -5.424 1.00 70.25 91 PRO A C 1
ATOM 735 O O . PRO A 1 91 ? 3.331 -10.401 -4.861 1.00 70.25 91 PRO A O 1
ATOM 738 N N . ARG A 1 92 ? 1.998 -8.590 -5.032 1.00 80.69 92 ARG A N 1
ATOM 739 C CA . ARG A 1 92 ? 1.093 -8.876 -3.921 1.00 80.69 92 ARG A CA 1
ATOM 740 C C . ARG A 1 92 ? 0.711 -10.357 -3.875 1.00 80.69 92 ARG A C 1
ATOM 742 O O . ARG A 1 92 ? 0.042 -10.870 -4.771 1.00 80.69 92 ARG A O 1
ATOM 749 N N . ALA A 1 93 ? 1.153 -11.016 -2.808 1.00 79.69 93 ALA A N 1
ATOM 750 C CA . ALA A 1 93 ? 0.686 -12.345 -2.455 1.00 79.69 93 ALA A CA 1
ATOM 751 C C . ALA A 1 93 ? -0.788 -12.275 -2.029 1.00 79.69 93 ALA A C 1
ATOM 753 O O . ALA A 1 93 ? -1.303 -11.203 -1.701 1.00 79.69 93 ALA A O 1
ATOM 754 N N . THR A 1 94 ? -1.458 -13.425 -2.012 1.00 79.38 94 THR A N 1
ATOM 755 C CA . THR A 1 94 ? -2.800 -13.563 -1.428 1.00 79.38 94 THR A CA 1
ATOM 756 C C . THR A 1 94 ? -2.804 -13.210 0.059 1.00 79.38 94 THR A C 1
ATOM 758 O O . THR A 1 94 ? -3.769 -12.639 0.559 1.00 79.38 94 THR A O 1
ATOM 761 N N . GLU A 1 95 ? -1.707 -13.500 0.755 1.00 82.06 95 GLU A N 1
ATOM 762 C CA . GLU A 1 95 ? -1.519 -13.163 2.161 1.00 82.06 95 GLU A CA 1
ATOM 763 C C . GLU A 1 95 ? -1.080 -11.705 2.345 1.00 82.06 95 GLU A C 1
ATOM 765 O O . GLU A 1 95 ? -0.153 -11.208 1.692 1.00 82.06 95 GLU A O 1
ATOM 770 N N . LYS A 1 96 ? -1.724 -11.016 3.292 1.00 86.12 96 LYS A N 1
ATOM 771 C CA . LYS A 1 96 ? -1.346 -9.656 3.682 1.00 86.12 96 LYS A CA 1
ATOM 772 C C . LYS A 1 96 ? -0.042 -9.673 4.471 1.00 86.12 96 LYS A C 1
ATOM 774 O O . LYS A 1 96 ? 0.170 -10.497 5.356 1.00 86.12 96 LYS A O 1
ATOM 779 N N . ARG A 1 97 ? 0.828 -8.701 4.189 1.00 90.44 97 ARG A N 1
ATOM 780 C CA . ARG A 1 97 ? 2.145 -8.583 4.829 1.00 90.44 97 ARG A CA 1
ATOM 781 C C . ARG A 1 97 ? 2.238 -7.301 5.629 1.00 90.44 97 ARG A C 1
ATOM 783 O O . ARG A 1 97 ? 2.475 -6.237 5.068 1.00 90.44 97 ARG A O 1
ATOM 790 N N . PHE A 1 98 ? 2.136 -7.403 6.942 1.00 94.19 98 PHE A N 1
ATOM 791 C CA . PHE A 1 98 ? 2.147 -6.246 7.832 1.00 94.19 98 PHE A CA 1
ATOM 792 C C . PHE A 1 98 ? 3.539 -5.976 8.424 1.00 94.19 98 PHE A C 1
ATOM 794 O O . PHE A 1 98 ? 4.141 -6.846 9.057 1.00 94.19 98 PHE A O 1
ATOM 801 N N . HIS A 1 99 ? 4.030 -4.746 8.284 1.00 94.81 99 HIS A N 1
ATOM 802 C CA . HIS A 1 99 ? 5.209 -4.250 8.995 1.00 94.81 99 HIS A CA 1
ATOM 803 C C . HIS A 1 99 ? 4.954 -4.194 10.505 1.00 94.81 99 HIS A C 1
ATOM 805 O O . HIS A 1 99 ? 3.831 -3.922 10.922 1.00 94.81 99 HIS A O 1
ATOM 811 N N . SER A 1 100 ? 5.985 -4.380 11.334 1.00 93.81 100 SER A N 1
ATOM 812 C CA . SER A 1 100 ? 5.892 -4.347 12.807 1.00 93.81 100 SER A CA 1
ATOM 813 C C . SER A 1 100 ? 5.262 -3.065 13.367 1.00 93.81 100 SER A C 1
ATOM 815 O O . SER A 1 100 ? 4.649 -3.105 14.429 1.00 93.81 100 SER A O 1
ATOM 817 N N . SER A 1 101 ? 5.338 -1.952 12.631 1.00 94.12 101 SER A N 1
ATOM 818 C CA . SER A 1 101 ? 4.698 -0.687 13.015 1.00 94.12 101 SER A CA 1
ATOM 819 C C . SER A 1 101 ? 3.171 -0.769 13.073 1.00 94.12 101 SER A C 1
ATOM 821 O O . SER A 1 101 ? 2.562 -0.007 13.817 1.00 94.12 101 SER A O 1
ATOM 823 N N . VAL A 1 102 ? 2.534 -1.690 12.342 1.00 94.88 102 VAL A N 1
ATOM 824 C CA . VAL A 1 102 ? 1.079 -1.887 12.397 1.00 94.88 102 VAL A CA 1
ATOM 825 C C . VAL A 1 102 ? 0.743 -2.747 13.624 1.00 94.88 102 VAL A C 1
ATOM 827 O O . VAL A 1 102 ? 1.113 -3.923 13.644 1.00 94.88 102 VAL A O 1
ATOM 830 N N . PRO A 1 103 ? 0.048 -2.221 14.649 1.00 92.94 103 PRO A N 1
ATOM 831 C CA . PRO A 1 103 ? -0.267 -2.975 15.858 1.00 92.94 103 PRO A CA 1
ATOM 832 C C . PRO A 1 103 ? -1.316 -4.056 15.573 1.00 92.94 103 PRO A C 1
ATOM 834 O O . PRO A 1 103 ? -2.171 -3.867 14.706 1.00 92.94 103 PRO A O 1
ATOM 837 N N . GLN A 1 104 ? -1.299 -5.150 16.342 1.00 92.56 104 GLN A N 1
ATOM 838 C CA . GLN A 1 104 ? -2.152 -6.328 16.113 1.00 92.56 104 GLN A CA 1
ATOM 839 C C . GLN A 1 104 ? -3.638 -5.982 15.941 1.00 92.56 104 GLN A C 1
ATOM 841 O O . GLN A 1 104 ? -4.265 -6.402 14.976 1.00 92.56 104 GLN A O 1
ATOM 846 N N . ARG A 1 105 ? -4.179 -5.106 16.797 1.00 92.81 105 ARG A N 1
ATOM 847 C CA . ARG A 1 105 ? -5.567 -4.615 16.701 1.00 92.81 105 ARG A CA 1
ATOM 848 C C . ARG A 1 105 ? -5.928 -4.020 15.333 1.00 92.81 105 ARG A C 1
ATOM 850 O O . ARG A 1 105 ? -7.054 -4.166 14.880 1.00 92.81 105 ARG A O 1
ATOM 857 N N . MET A 1 106 ? -4.986 -3.331 14.687 1.00 94.56 106 MET A N 1
ATOM 858 C CA . MET A 1 106 ? -5.211 -2.710 13.383 1.00 94.56 106 MET A CA 1
ATOM 859 C C . MET A 1 106 ? -5.141 -3.756 12.271 1.00 94.56 106 MET A C 1
ATOM 861 O O . MET A 1 106 ? -5.938 -3.703 11.344 1.00 94.56 106 MET A O 1
ATOM 865 N N . ARG A 1 107 ? -4.242 -4.741 12.396 1.00 95.25 107 ARG A N 1
ATOM 866 C CA . ARG A 1 107 ? -4.181 -5.893 11.481 1.00 95.25 107 ARG A CA 1
ATOM 867 C C . ARG A 1 107 ? -5.511 -6.634 11.477 1.00 95.25 107 ARG A C 1
ATOM 869 O O . ARG A 1 107 ? -6.131 -6.758 10.431 1.00 95.25 107 ARG A O 1
ATOM 876 N N . ASN A 1 108 ? -6.006 -6.971 12.666 1.00 94.31 108 ASN A N 1
ATOM 877 C CA . ASN A 1 108 ? -7.277 -7.666 12.841 1.00 94.31 108 ASN A CA 1
ATOM 878 C C . ASN A 1 108 ? -8.458 -6.844 12.289 1.00 94.31 108 ASN A C 1
ATOM 880 O O . ASN A 1 108 ? -9.353 -7.402 11.665 1.00 94.31 108 ASN A O 1
ATOM 884 N N . ALA A 1 109 ? -8.450 -5.515 12.451 1.00 94.06 109 ALA A N 1
ATOM 885 C CA . ALA A 1 109 ? -9.483 -4.645 11.880 1.00 94.06 109 ALA A CA 1
ATOM 886 C C . ALA A 1 109 ? -9.444 -4.611 10.339 1.00 94.06 109 ALA A C 1
ATOM 888 O O . ALA A 1 109 ? -10.492 -4.609 9.695 1.00 94.06 109 ALA A O 1
ATOM 889 N N . ILE A 1 110 ? -8.247 -4.618 9.746 1.00 94.69 110 ILE A N 1
ATOM 890 C CA . ILE A 1 110 ? -8.038 -4.700 8.292 1.00 94.69 110 ILE A CA 1
ATOM 891 C C . ILE A 1 110 ? -8.430 -6.083 7.757 1.00 94.69 110 ILE A C 1
ATOM 893 O O . ILE A 1 110 ? -8.958 -6.197 6.651 1.00 94.69 110 ILE A O 1
ATOM 897 N N . ASP A 1 111 ? -8.179 -7.145 8.516 1.00 92.81 111 ASP A N 1
ATOM 898 C CA . ASP A 1 111 ? -8.562 -8.516 8.165 1.00 92.81 111 ASP A CA 1
ATOM 899 C C . ASP A 1 111 ? -10.066 -8.740 8.245 1.00 92.81 111 ASP A C 1
ATOM 901 O O . ASP A 1 111 ? -10.627 -9.372 7.354 1.00 92.81 111 ASP A O 1
ATOM 905 N N . ALA A 1 112 ? -10.733 -8.107 9.208 1.00 91.94 112 ALA A N 1
ATOM 906 C CA . ALA A 1 112 ? -12.189 -8.066 9.301 1.00 91.94 112 ALA A CA 1
ATOM 907 C C . ALA A 1 112 ? -12.859 -7.131 8.269 1.00 91.94 112 ALA A C 1
ATOM 909 O O . ALA A 1 112 ? -14.082 -7.022 8.255 1.00 91.94 112 ALA A O 1
ATOM 910 N N . GLY A 1 113 ? -12.089 -6.421 7.432 1.00 91.75 113 GLY A N 1
ATOM 911 C CA . GLY A 1 113 ? -12.624 -5.479 6.440 1.00 91.75 113 GLY A CA 1
ATOM 912 C C . GLY A 1 113 ? -13.223 -4.198 7.035 1.00 91.75 113 GLY A C 1
ATOM 913 O O . GLY A 1 113 ? -13.939 -3.478 6.346 1.00 91.75 113 GLY A O 1
ATOM 914 N N . LEU A 1 114 ? -12.933 -3.899 8.305 1.00 93.12 114 LEU A N 1
ATOM 915 C CA . LEU A 1 114 ? -13.459 -2.734 9.029 1.00 93.12 114 LEU A CA 1
ATOM 916 C C . LEU A 1 114 ? -12.600 -1.474 8.851 1.00 93.12 114 LEU A C 1
ATOM 918 O O . LEU A 1 114 ? -13.034 -0.377 9.193 1.00 93.12 114 LEU A O 1
ATOM 922 N N . VAL A 1 115 ? -11.374 -1.629 8.348 1.00 93.00 115 VAL A N 1
ATOM 923 C CA . VAL A 1 115 ? -10.445 -0.534 8.052 1.00 93.00 115 VAL A CA 1
ATOM 924 C C . VAL A 1 115 ? -9.957 -0.671 6.621 1.00 93.00 115 VAL A C 1
ATOM 926 O O . VAL A 1 115 ? -9.472 -1.732 6.221 1.00 93.00 115 VAL A O 1
ATOM 929 N N . LYS A 1 116 ? -10.032 0.429 5.871 1.00 93.00 116 LYS A N 1
ATOM 930 C CA . LYS A 1 116 ? -9.466 0.535 4.529 1.00 93.00 116 LYS A CA 1
ATOM 931 C C . LYS A 1 116 ? -8.074 1.168 4.602 1.00 93.00 116 LYS A C 1
ATOM 933 O O . LYS A 1 116 ? -7.877 2.184 5.264 1.00 93.00 116 LYS A O 1
ATOM 938 N N . THR A 1 117 ? -7.104 0.559 3.929 1.00 92.81 117 THR A N 1
ATOM 939 C CA . THR A 1 117 ? -5.741 1.088 3.754 1.00 92.81 117 THR A CA 1
ATOM 940 C C . THR A 1 117 ? -5.726 2.264 2.772 1.00 92.81 117 THR A C 1
ATOM 942 O O . THR A 1 117 ? -6.661 2.437 1.988 1.00 92.81 117 THR A O 1
ATOM 945 N N . ASN A 1 118 ? -4.666 3.082 2.807 1.00 91.00 118 ASN A N 1
ATOM 946 C CA . ASN A 1 118 ? -4.483 4.252 1.926 1.00 91.00 118 ASN A CA 1
ATOM 947 C C . ASN A 1 118 ? -5.620 5.297 1.995 1.00 91.00 118 ASN A C 1
ATOM 949 O O . ASN A 1 118 ? -5.795 6.094 1.075 1.00 91.00 118 ASN A O 1
ATOM 953 N N . GLY A 1 119 ? -6.416 5.287 3.066 1.00 86.12 119 GLY A N 1
ATOM 954 C CA . GLY A 1 119 ? -7.462 6.275 3.314 1.00 86.12 119 GLY A CA 1
ATOM 955 C C . GLY A 1 119 ? -6.938 7.504 4.058 1.00 86.12 119 GLY A C 1
ATOM 956 O O . GLY A 1 119 ? -5.968 7.436 4.807 1.00 86.12 119 GLY A O 1
ATOM 957 N N . ASN A 1 120 ? -7.649 8.624 3.924 1.00 84.19 120 ASN A N 1
ATOM 958 C CA . ASN A 1 120 ? -7.414 9.837 4.722 1.00 84.19 120 ASN A CA 1
ATOM 959 C C . ASN A 1 120 ? -8.199 9.833 6.047 1.00 84.19 120 ASN A C 1
ATOM 961 O O . ASN A 1 120 ? -8.365 10.870 6.694 1.00 84.19 120 ASN A O 1
ATOM 965 N N . GLU A 1 121 ? -8.754 8.680 6.409 1.00 87.62 121 GLU A N 1
ATOM 966 C CA . GLU A 1 121 ? -9.605 8.498 7.575 1.00 87.62 121 GLU A CA 1
ATOM 967 C C . GLU A 1 121 ? -8.767 8.224 8.822 1.00 87.62 121 GLU A C 1
ATOM 969 O O . GLU A 1 121 ? -7.690 7.622 8.778 1.00 87.62 121 GLU A O 1
ATOM 974 N N . VAL A 1 122 ? -9.303 8.653 9.961 1.00 90.06 122 VAL A N 1
ATOM 975 C CA . VAL A 1 122 ? -8.754 8.345 11.277 1.00 90.06 122 VAL A CA 1
ATOM 976 C C . VAL A 1 122 ? -9.703 7.371 11.957 1.00 90.06 122 VAL A C 1
ATOM 978 O O . VAL A 1 122 ? -10.880 7.669 12.153 1.00 90.06 122 VAL A O 1
ATOM 981 N N . TYR A 1 123 ? -9.177 6.218 12.342 1.00 92.19 123 TYR A N 1
ATOM 982 C CA . TYR A 1 123 ? -9.933 5.109 12.900 1.00 92.19 123 TYR A CA 1
ATOM 983 C C . TYR A 1 123 ? -9.725 4.997 14.409 1.00 92.19 123 TYR A C 1
ATOM 985 O O . TYR A 1 123 ? -8.604 5.095 14.915 1.00 92.19 123 TYR A O 1
ATOM 993 N N . ILE A 1 124 ? -10.809 4.735 15.132 1.00 94.50 124 ILE A N 1
ATOM 994 C CA . ILE A 1 124 ? -10.815 4.342 16.539 1.00 94.50 124 ILE A CA 1
ATOM 995 C C . ILE A 1 124 ? -11.235 2.877 16.591 1.00 94.50 124 ILE A C 1
ATOM 997 O O . ILE A 1 124 ? -12.371 2.536 16.268 1.00 94.50 124 ILE A O 1
ATOM 1001 N N . VAL A 1 125 ? -10.316 2.008 17.006 1.00 93.88 125 VAL A N 1
ATOM 1002 C CA . VAL A 1 125 ? -10.575 0.570 17.140 1.00 93.88 125 VAL A CA 1
ATOM 1003 C C . VAL A 1 125 ? -11.045 0.273 18.563 1.00 93.88 125 VAL A C 1
ATOM 1005 O O . VAL A 1 125 ? -10.449 0.755 19.529 1.00 93.88 125 VAL A O 1
ATOM 1008 N N . TYR A 1 126 ? -12.084 -0.547 18.687 1.00 95.25 126 TYR A N 1
ATOM 1009 C CA . TYR A 1 126 ? -12.548 -1.136 19.939 1.00 95.25 126 TYR A CA 1
ATOM 1010 C C . TYR A 1 126 ? -12.273 -2.639 19.894 1.00 95.25 126 TYR A C 1
ATOM 1012 O O . TYR A 1 126 ? -12.643 -3.302 18.921 1.00 95.25 126 TYR A O 1
ATOM 1020 N N . SER A 1 127 ? -11.623 -3.180 20.925 1.00 93.31 127 SER A N 1
ATOM 1021 C CA . SER A 1 127 ? -11.324 -4.615 21.001 1.00 93.31 127 SER A CA 1
ATOM 1022 C C . SER A 1 127 ? -11.707 -5.232 22.340 1.00 93.31 127 SER A C 1
ATOM 1024 O O . SER A 1 127 ? -11.774 -4.546 23.359 1.00 93.31 127 SER A O 1
ATOM 1026 N N . GLN A 1 128 ? -11.932 -6.539 22.320 1.00 91.12 128 GLN A N 1
ATOM 1027 C CA . GLN A 1 128 ? -12.070 -7.404 23.482 1.00 91.12 128 GLN A CA 1
ATOM 1028 C C . GLN A 1 128 ? -10.986 -8.482 23.351 1.00 91.12 128 GLN A C 1
ATOM 1030 O O . GLN A 1 128 ? -11.003 -9.264 22.397 1.00 91.12 128 GLN A O 1
ATOM 1035 N N . GLY A 1 129 ? -9.953 -8.399 24.195 1.00 86.50 129 GLY A N 1
ATOM 1036 C CA . GLY A 1 129 ? -8.690 -9.093 23.941 1.00 86.50 129 GLY A CA 1
ATOM 1037 C C . GLY A 1 129 ? -8.102 -8.675 22.585 1.00 86.50 129 GLY A C 1
ATOM 1038 O O . GLY A 1 129 ? -7.973 -7.479 22.286 1.00 86.50 129 GLY A O 1
ATOM 1039 N N . GLU A 1 130 ? -7.795 -9.662 21.743 1.00 84.12 130 GLU A N 1
ATOM 1040 C CA . GLU A 1 130 ? -7.325 -9.458 20.365 1.00 84.12 130 GLU A CA 1
ATOM 1041 C C . GLU A 1 130 ? -8.463 -9.294 19.344 1.00 84.12 130 GLU A C 1
ATOM 1043 O O . GLU A 1 130 ? -8.228 -8.863 18.213 1.00 84.12 130 GLU A O 1
ATOM 1048 N N . THR A 1 131 ? -9.706 -9.584 19.729 1.00 89.06 131 THR A N 1
ATOM 1049 C CA . THR A 1 131 ? -10.856 -9.536 18.820 1.00 89.06 131 THR A CA 1
ATOM 1050 C C . THR A 1 131 ? -11.323 -8.101 18.630 1.00 89.06 131 THR A C 1
ATOM 1052 O O . THR A 1 131 ? -11.649 -7.405 19.593 1.00 89.06 131 THR A O 1
ATOM 1055 N N . VAL A 1 132 ? -11.389 -7.643 17.380 1.00 92.50 132 VAL A N 1
ATOM 1056 C CA . VAL A 1 132 ? -11.965 -6.334 17.048 1.00 92.50 132 VAL A CA 1
ATOM 1057 C C . VAL A 1 132 ? -13.483 -6.449 17.066 1.00 92.50 132 VAL A C 1
ATOM 1059 O O . VAL A 1 132 ? -14.054 -7.229 16.314 1.00 92.50 132 VAL A O 1
ATOM 1062 N N . VAL A 1 133 ? -14.130 -5.657 17.920 1.00 93.19 133 VAL A N 1
ATOM 1063 C CA . VAL A 1 133 ? -15.593 -5.677 18.085 1.00 93.19 133 VAL A CA 1
ATOM 1064 C C . VAL A 1 133 ? -16.278 -4.536 17.336 1.00 93.19 133 VAL A C 1
ATOM 1066 O O . VAL A 1 133 ? -17.427 -4.669 16.927 1.00 93.19 133 VAL A O 1
ATOM 1069 N N . ARG A 1 134 ? -15.587 -3.403 17.151 1.00 93.38 134 ARG A N 1
ATOM 1070 C CA . ARG A 1 134 ? -16.107 -2.233 16.429 1.00 93.38 134 ARG A CA 1
ATOM 1071 C C . ARG A 1 134 ? -14.978 -1.315 15.975 1.00 93.38 134 ARG A C 1
ATOM 1073 O O . ARG A 1 134 ? -13.951 -1.204 16.647 1.00 93.38 134 ARG A O 1
ATOM 1080 N N . VAL A 1 135 ? -15.209 -0.592 14.884 1.00 92.88 135 VAL A N 1
ATOM 1081 C CA . VAL A 1 135 ? -14.378 0.530 14.437 1.00 92.88 135 VAL A CA 1
ATOM 1082 C C . VAL A 1 135 ? -15.263 1.764 14.246 1.00 92.88 135 VAL A C 1
ATOM 1084 O O . VAL A 1 135 ? -16.375 1.657 13.738 1.00 92.88 135 VAL A O 1
ATOM 1087 N N . GLU A 1 136 ? -14.784 2.927 14.682 1.00 93.88 136 GLU A N 1
ATOM 1088 C CA . GLU A 1 136 ? -15.427 4.231 14.473 1.00 93.88 136 GLU A CA 1
ATOM 1089 C C . GLU A 1 136 ? -14.485 5.183 13.733 1.00 93.88 136 GLU A C 1
ATOM 1091 O O . GLU A 1 136 ? -13.263 5.070 13.843 1.00 93.88 136 GLU A O 1
ATOM 1096 N N . PHE A 1 137 ? -15.053 6.172 13.043 1.00 89.06 137 PHE A N 1
ATOM 1097 C CA . PHE A 1 137 ? -14.294 7.278 12.467 1.00 89.06 137 PHE A CA 1
ATOM 1098 C C . PHE A 1 137 ? -14.148 8.399 13.496 1.00 89.06 137 PHE A C 1
ATOM 1100 O O . PHE A 1 137 ? -15.140 8.893 14.037 1.00 89.06 137 PHE A O 1
ATOM 1107 N N . ALA A 1 138 ? -12.918 8.837 13.753 1.00 80.81 138 ALA A N 1
ATOM 1108 C CA . ALA A 1 138 ? -12.717 10.106 14.433 1.00 80.81 138 ALA A CA 1
ATOM 1109 C C . ALA A 1 138 ? -13.119 11.222 13.459 1.00 80.81 138 ALA A C 1
ATOM 1111 O O . ALA A 1 138 ? -12.621 11.275 12.332 1.00 80.81 138 ALA A O 1
ATOM 1112 N N . LYS A 1 139 ? -14.034 12.107 13.876 1.00 64.81 139 LYS A N 1
ATOM 1113 C CA . LYS A 1 139 ? -14.328 13.322 13.108 1.00 64.81 139 LYS A CA 1
ATOM 1114 C C . LYS A 1 139 ? -13.014 14.080 12.902 1.00 64.81 139 LYS A C 1
ATOM 1116 O O . LYS A 1 139 ? -12.246 14.219 13.857 1.00 64.81 139 LYS A O 1
ATOM 1121 N N . LYS A 1 140 ? -12.752 14.540 11.671 1.00 53.78 140 LYS A N 1
ATOM 1122 C CA . LYS A 1 140 ? -11.703 15.544 11.452 1.00 53.78 140 LYS A CA 1
ATOM 1123 C C . LYS A 1 140 ? -12.016 16.728 12.385 1.00 53.78 140 LYS A C 1
ATOM 1125 O O . LYS A 1 140 ? -13.194 17.090 12.450 1.00 53.78 140 LYS A O 1
ATOM 1130 N N . PRO A 1 141 ? -11.035 17.226 13.157 1.00 51.78 141 PRO A N 1
ATOM 1131 C CA . PRO A 1 141 ? -11.223 18.447 13.929 1.00 51.78 141 PRO A CA 1
ATOM 1132 C C . PRO A 1 141 ? -11.627 19.610 13.020 1.00 51.78 141 PRO A C 1
ATOM 1134 O O . PRO A 1 141 ? -11.233 19.590 11.828 1.00 51.78 141 PRO A O 1
#

Mean predicted aligned error: 6.42 Å

Sequence (141 aa):
MNQTEKVTKHRSTIAPFECVHCGHIWYGYAGMHDVTPDDLTLCVKCWSTLDNYLYALSKKGKVSAYEEQDKEKRHQLARAWIADKGNKPFPRATEKRFHSSVPQRMRNAIDAGLVKTNGNEVYIVYSQGETVVRVEFAKKP

=== Feature glossary ===
Key to the feature types in this record:

Secondary structure (8-state, DSSP). Secondary structure is the local, repeating backbone conformation. DSSP classifies it into eight states by reading the hydrogen-bond network: three helix types (H, G, I), two β types (E, B), two non-regular types (T, S), and unstructured coil (-).

Backbone torsions (φ/ψ). Backbone dihedral angles. Every residue except chain termini has a φ (preceding-C → N → Cα → C) and a ψ (N → Cα → C → next-N). They are reported in degrees following the IUPAC sign convention. Secondary structure is essentially a statement about which (φ, ψ) basin each residue occupies.

Predicted aligned error. Predicted Aligned Error (PAE) is an AlphaFold confidence matrix: entry (i, j) is the expected error in the position of residue j, in ångströms, when the prediction is superimposed on the true structure at residue i. Low PAE within a block of residues means that block is internally rigid and well-predicted; high PAE between two blocks means their relative placement is uncertain even if each block individually is confident.

B-factor. B-factor (Debye–Waller factor) reflects atomic displacement in the crystal lattice. It is an experimental observable (units Å²), not a prediction; low values mean the atom is pinned down, high values mean it moves or is heterogeneous across the crystal.

Secondary structure (3-state, P-SEA). Three-state secondary structure (P-SEA) collapses the eight DSSP classes into helix (a), strand (b), and coil (c). P-SEA assigns these from Cα geometry alone — distances and angles — without requiring backbone oxygens, so it works on any Cα trace.

Sequence. Primary structure: the covalent order of the twenty standard amino acids along the backbone. Two proteins with the same sequence will (almost always) fold to the same structure; two with 30% identity often share a fold but not the details.

pLDDT. pLDDT is the predicted lDDT-Cα score: AlphaFold's confidence that the local environment of each residue (all inter-atomic distances within 15 Å) is correctly placed. It is a per-residue number between 0 and 100, with higher meaning more reliable.

InterPro / GO / CATH / organism. Functional annotations link the protein to curated databases. InterPro entries identify conserved domains and families by matching the sequence against member-database signatures (Pfam, PROSITE, CDD, …). Gene Ontology (GO) terms describe molecular function, biological process, and cellular component in a controlled vocabulary. CATH places the structure in a hierarchical fold classification (Class/Architecture/Topology/Homologous-superfamily). The organism is the source species.

Contact-map, Ramachandran, and PAE plots. Three diagnostic plots accompany the record. The Cα contact map visualizes the tertiary structure as a 2D adjacency matrix (8 Å cutoff, sequence-local contacts suppressed). The Ramachandran plot shows the distribution of backbone (φ, ψ) torsions, with points in the α and β basins reflecting secondary structure content. The PAE plot shows AlphaFold's inter-residue confidence as a color matrix.

mmCIF coordinates. The mmCIF table is the protein's shape written out atom by atom. For each backbone N, Cα, C, and carbonyl O, it records an (x, y, z) coordinate triple in Å plus the residue type, chain letter, and residue number.

Radius of gyration, Cα contacts, bounding box. Three whole-structure scalars: the radius of gyration (RMS distance of Cα from centroid, in Å), the count of Cα–Cα contacts (pairs closer than 8 Å and separated by more than four residues in sequence — i.e. tertiary, not local, contacts), and the bounding-box dimensions. Together they distinguish compact globular folds from extended fibres or disordered chains.

Foldseek 3Di. The Foldseek 3Di string encodes local tertiary geometry as a 20-letter alphabet — one character per residue — derived from the relative positions of nearby Cα atoms. Unlike the amino-acid sequence, 3Di is a direct function of the 3D structure, so two proteins with the same fold have similar 3Di strings even at low sequence identity.

Rendered structure images. Six rendered views show the 3D structure from the faces of a cube — i.e. along ±x, ±y, ±z. Rendering represen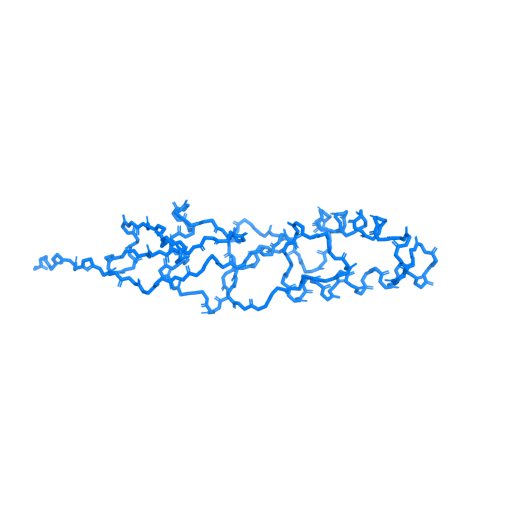tation is drawn randomly per protein from cartoon (secondary-structure ribbons), sticks (backbone bonds), or molecular surface; coloring is either N→C rainbow (blue at the N-terminus through red at the C-terminus) or one color per chain.

Nearest PDB structures. The Foldseek neighbor list gives the closest experimentally determined structures in the PDB, ranked by structural alignment. TM-score near 1 means near-identical fold; near 0.3 means only rough topology match. This is how one finds what a novel AlphaFold prediction most resembles in the solved-structure universe.

Solvent-accessible surface area. SASA measures how much of the protein is reachable by solvent. It is computed by rolling a water-sized probe over the atomic surface and summing the exposed area (Å²). Per-residue SASA distinguishes core (buried, low SASA) from surface (exposed, high SASA) residues; total SASA is a whole-molecule size measure.